Protein AF-A0A4Y2IN36-F1 (afdb_monomer_lite)

Secondary structure (DSSP, 8-state):
----PPP--------------TT-TTTTS-HHHHHHHHHH-GGGTTHHHHHH-TT--HHHHHHHHHHHHHHHHH--------GGGG--

Structure (mmCIF, N/CA/C/O backbone):
data_AF-A0A4Y2IN36-F1
#
_entry.id   AF-A0A4Y2IN36-F1
#
loop_
_atom_site.group_PDB
_atom_site.id
_atom_site.type_symbol
_atom_site.label_atom_id
_atom_site.label_alt_id
_atom_site.label_comp_id
_atom_site.label_asym_id
_atom_site.label_entity_id
_atom_site.label_seq_id
_atom_site.pdbx_PDB_ins_code
_atom_site.Cartn_x
_atom_site.Cartn_y
_atom_site.Cartn_z
_atom_site.occupancy
_atom_site.B_iso_or_equiv
_atom_site.auth_seq_id
_atom_site.auth_comp_id
_atom_site.auth_asym_id
_atom_site.auth_atom_id
_atom_site.pdbx_PDB_model_num
ATOM 1 N N . MET A 1 1 ? -4.329 71.414 22.509 1.00 47.84 1 MET A N 1
ATOM 2 C CA . MET A 1 1 ? -4.604 70.692 21.250 1.00 47.84 1 MET A CA 1
ATOM 3 C C . MET A 1 1 ? -3.800 69.405 21.243 1.00 47.84 1 MET A C 1
ATOM 5 O O . MET A 1 1 ? -2.609 69.490 21.025 1.00 47.84 1 MET A O 1
ATOM 9 N N . HIS A 1 2 ? -4.408 68.249 21.510 1.00 43.28 2 HIS A N 1
ATOM 10 C CA . HIS A 1 2 ? -3.845 66.946 21.137 1.00 43.28 2 HIS A CA 1
ATOM 11 C C . HIS A 1 2 ? -5.022 66.031 20.787 1.00 43.28 2 HIS A C 1
ATOM 13 O O . HIS A 1 2 ? -5.756 65.568 21.656 1.00 43.28 2 HIS A O 1
ATOM 19 N N . SER A 1 3 ? -5.255 65.874 19.488 1.00 39.56 3 SER A N 1
ATOM 20 C CA . SER A 1 3 ? -6.313 65.052 18.910 1.00 39.56 3 SER A CA 1
ATOM 21 C C . SER A 1 3 ? -5.896 63.584 18.990 1.00 39.56 3 SER A C 1
ATOM 23 O O . SER A 1 3 ? -4.951 63.176 18.315 1.00 39.56 3 SER A O 1
ATOM 25 N N . VAL A 1 4 ? -6.578 62.781 19.808 1.00 49.12 4 VAL A N 1
ATOM 26 C CA . VAL A 1 4 ? -6.398 61.322 19.817 1.00 49.12 4 VAL A CA 1
ATOM 27 C C . VAL A 1 4 ? -7.237 60.744 18.679 1.00 49.12 4 VAL A C 1
ATOM 29 O O . VAL A 1 4 ? -8.451 60.600 18.795 1.00 49.12 4 VAL A O 1
ATOM 32 N N . TRP A 1 5 ? -6.594 60.453 17.550 1.00 40.66 5 TRP A N 1
ATOM 33 C CA . TRP A 1 5 ? -7.208 59.676 16.475 1.00 40.66 5 TRP A CA 1
ATOM 34 C C . TRP A 1 5 ? -7.336 58.205 16.909 1.00 40.66 5 TRP A C 1
ATOM 36 O O . TRP A 1 5 ? -6.371 57.652 17.441 1.00 40.66 5 TRP A O 1
ATOM 46 N N . PRO A 1 6 ? -8.478 57.529 16.686 1.00 55.41 6 PRO A N 1
ATOM 47 C CA . PRO A 1 6 ? -8.576 56.096 16.936 1.00 55.41 6 PRO A CA 1
ATOM 48 C C . PRO A 1 6 ? -7.755 55.310 15.896 1.00 55.41 6 PRO A C 1
ATOM 50 O O . PRO A 1 6 ? -7.648 55.739 14.743 1.00 55.41 6 PRO A O 1
ATOM 53 N N . PRO A 1 7 ? -7.194 54.139 16.252 1.00 50.31 7 PRO A N 1
ATOM 54 C CA . PRO A 1 7 ? -6.455 53.321 15.304 1.00 50.31 7 PRO A CA 1
ATOM 55 C C . PRO A 1 7 ? -7.387 52.810 14.200 1.00 50.31 7 PRO A C 1
ATOM 57 O O . PRO A 1 7 ? -8.412 52.168 14.437 1.00 50.31 7 PRO A O 1
ATOM 60 N N . ASN A 1 8 ? -6.984 53.128 12.976 1.00 46.03 8 ASN A N 1
ATOM 61 C CA . ASN A 1 8 ? -7.614 52.808 11.708 1.00 46.03 8 ASN A CA 1
ATOM 62 C C . ASN A 1 8 ? -7.874 51.288 11.561 1.00 46.03 8 ASN A C 1
ATOM 64 O O . ASN A 1 8 ? -6.955 50.517 11.289 1.00 46.03 8 ASN A O 1
ATOM 68 N N . ARG A 1 9 ? -9.126 50.832 11.727 1.00 54.09 9 ARG A N 1
ATOM 69 C CA . ARG A 1 9 ? -9.540 49.423 11.537 1.00 54.09 9 ARG A CA 1
ATOM 70 C C . ARG A 1 9 ? -9.816 49.076 10.068 1.00 54.09 9 ARG A C 1
ATOM 72 O O . ARG A 1 9 ? -10.831 48.463 9.755 1.00 54.09 9 ARG A O 1
ATOM 79 N N . TYR A 1 10 ? -8.892 49.389 9.167 1.00 47.12 10 TYR A N 1
ATOM 80 C CA . TYR A 1 10 ? -8.902 48.826 7.813 1.00 47.12 10 TYR A CA 1
ATOM 81 C C . TYR A 1 10 ? -7.874 47.698 7.697 1.00 47.12 10 TYR A C 1
ATOM 83 O O . TYR A 1 10 ? -6.922 47.757 6.925 1.00 47.12 10 TYR A O 1
ATOM 91 N N . ASN A 1 11 ? -8.106 46.615 8.446 1.00 45.84 11 ASN A N 1
ATOM 92 C CA . ASN A 1 11 ? -7.543 45.314 8.095 1.00 45.84 11 ASN A CA 1
ATOM 93 C C . ASN A 1 11 ? -8.307 44.804 6.870 1.00 45.84 11 ASN A C 1
ATOM 95 O O . ASN A 1 11 ? -9.287 44.066 6.991 1.00 45.84 11 ASN A O 1
ATOM 99 N N . LYS A 1 12 ? -7.862 45.214 5.677 1.00 48.88 12 LYS A N 1
ATOM 100 C CA . LYS A 1 12 ? -8.185 44.502 4.442 1.00 48.88 12 LYS A CA 1
ATOM 101 C C . LYS A 1 12 ? -7.629 43.093 4.622 1.00 48.88 12 LYS A C 1
ATOM 103 O O . LYS A 1 12 ? -6.437 42.863 4.433 1.00 48.88 12 LYS A O 1
ATOM 108 N N . ARG A 1 13 ? -8.480 42.163 5.061 1.00 54.91 13 ARG A N 1
ATOM 109 C CA . ARG A 1 13 ? -8.211 40.731 4.960 1.00 54.91 13 ARG A CA 1
ATOM 110 C C . ARG A 1 13 ? -8.043 40.474 3.473 1.00 54.91 13 ARG A C 1
ATOM 112 O O . ARG A 1 13 ? -9.028 40.351 2.753 1.00 54.91 13 ARG A O 1
ATOM 119 N N . GLN A 1 14 ? -6.797 40.487 3.011 1.00 52.22 14 GLN A N 1
ATOM 120 C CA . GLN A 1 14 ? -6.482 39.934 1.710 1.00 52.22 14 GLN A CA 1
ATOM 121 C C . GLN A 1 14 ? -7.043 38.511 1.734 1.00 52.22 14 GLN A C 1
ATOM 123 O O . GLN A 1 14 ? -6.800 37.803 2.724 1.00 52.22 14 GLN A O 1
ATOM 128 N N . PRO A 1 15 ? -7.856 38.100 0.747 1.00 48.78 15 PRO A N 1
ATOM 129 C CA . PRO A 1 15 ? -8.240 36.709 0.661 1.00 48.78 15 PRO A CA 1
ATOM 130 C C . PRO A 1 15 ? -6.930 35.931 0.624 1.00 48.78 15 PRO A C 1
ATOM 132 O O . PRO A 1 15 ? -6.113 36.113 -0.278 1.00 48.78 15 PRO A O 1
ATOM 135 N N . ARG A 1 16 ? -6.693 35.116 1.657 1.00 51.97 16 ARG A N 1
ATOM 136 C CA . ARG A 1 16 ? -5.723 34.037 1.555 1.00 51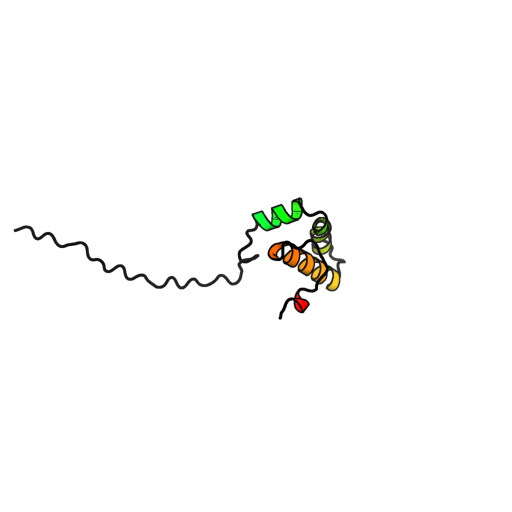.97 16 ARG A CA 1
ATOM 137 C C . ARG A 1 16 ? -6.278 33.159 0.451 1.00 51.97 16 ARG A C 1
ATOM 139 O O . ARG A 1 16 ? -7.126 32.311 0.705 1.00 51.97 16 ARG A O 1
ATOM 146 N N . VAL A 1 17 ? -5.855 33.431 -0.778 1.00 53.19 17 VAL A N 1
ATOM 147 C CA . VAL A 1 17 ? -5.886 32.451 -1.846 1.00 53.19 17 VAL A CA 1
ATOM 148 C C . VAL A 1 17 ? -4.967 31.361 -1.327 1.00 53.19 17 VAL A C 1
ATOM 150 O O . VAL A 1 17 ? -3.747 31.433 -1.447 1.00 53.19 17 VAL A O 1
ATOM 153 N N . MET A 1 18 ? -5.558 30.421 -0.596 1.00 49.78 18 MET A N 1
ATOM 154 C CA . MET A 1 18 ? -4.927 29.158 -0.294 1.00 49.78 18 MET A CA 1
ATOM 155 C C . MET A 1 18 ? -4.851 28.482 -1.652 1.00 49.78 18 MET A C 1
ATOM 157 O O . MET A 1 18 ? -5.801 27.837 -2.089 1.00 49.78 18 MET A O 1
ATOM 161 N N . TYR A 1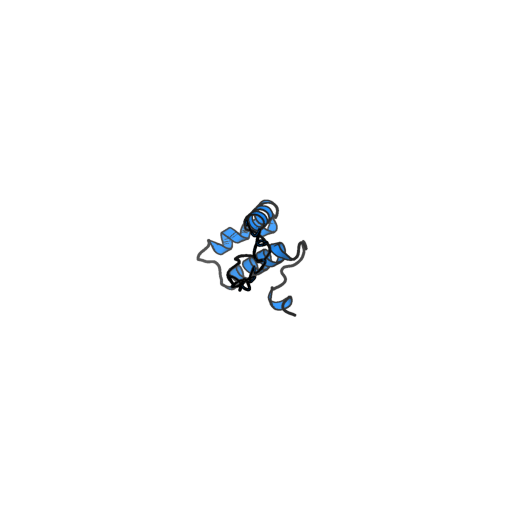 19 ? -3.753 28.740 -2.362 1.00 42.69 19 TYR A N 1
ATOM 162 C CA . TYR A 1 19 ? -3.289 27.840 -3.395 1.00 42.69 19 TYR A CA 1
ATOM 163 C C . TYR A 1 19 ? -3.217 26.492 -2.699 1.00 42.69 19 TYR A C 1
ATOM 165 O O . TYR A 1 19 ? -2.390 26.266 -1.819 1.00 42.69 19 TYR A O 1
ATOM 173 N N . HIS A 1 20 ? -4.225 25.671 -2.962 1.00 58.19 20 HIS A N 1
ATOM 174 C CA . HIS A 1 20 ? -4.266 24.319 -2.471 1.00 58.19 20 HIS A CA 1
ATOM 175 C C . HIS A 1 20 ? -3.068 23.659 -3.139 1.00 58.19 20 HIS A C 1
ATOM 177 O O . HIS A 1 20 ? -3.103 23.410 -4.346 1.00 58.19 20 HIS A O 1
ATOM 183 N N . ASP A 1 21 ? -1.991 23.442 -2.382 1.00 41.84 21 ASP A N 1
ATOM 184 C CA . ASP A 1 21 ? -0.955 22.501 -2.774 1.00 41.84 21 ASP A CA 1
ATOM 185 C C . ASP A 1 21 ? -1.698 21.212 -3.111 1.00 41.84 21 ASP A C 1
ATOM 187 O O . ASP A 1 21 ? -2.162 20.477 -2.234 1.00 41.84 21 ASP A O 1
ATOM 191 N N . THR A 1 22 ? -1.880 20.951 -4.403 1.00 48.47 22 THR A N 1
ATOM 192 C CA . THR A 1 22 ? -2.552 19.743 -4.900 1.00 48.47 22 THR A CA 1
ATOM 193 C C . THR A 1 22 ? -1.560 18.570 -4.881 1.00 48.47 22 THR A C 1
ATOM 195 O O . THR A 1 22 ? -1.614 17.649 -5.682 1.00 48.47 22 THR A O 1
ATOM 198 N N . THR A 1 23 ? -0.636 18.629 -3.923 1.00 48.88 23 THR A N 1
ATOM 199 C CA . THR A 1 23 ? 0.380 17.651 -3.553 1.00 48.88 23 THR A CA 1
ATOM 200 C C . THR A 1 23 ? 0.464 17.593 -2.026 1.00 48.88 23 THR A C 1
ATOM 202 O O . THR A 1 23 ? 1.541 17.546 -1.437 1.00 48.88 23 THR A O 1
ATOM 205 N N . SER A 1 24 ? -0.682 17.608 -1.339 1.00 59.50 24 SER A N 1
ATOM 206 C CA . SER A 1 24 ? -0.735 17.004 -0.011 1.00 59.50 24 SER A CA 1
ATOM 207 C C . SER A 1 24 ? -0.643 15.496 -0.225 1.00 59.50 24 SER A C 1
ATOM 209 O O . SER A 1 24 ? -1.631 14.862 -0.582 1.00 59.50 24 SER A O 1
ATOM 211 N N . GLU A 1 25 ? 0.568 14.959 -0.073 1.00 68.81 25 GLU A N 1
ATOM 212 C CA . GLU A 1 25 ? 0.938 13.559 -0.347 1.00 68.81 25 GLU A CA 1
ATOM 213 C C . GLU A 1 25 ? -0.071 12.552 0.245 1.00 68.81 25 GLU A C 1
ATOM 215 O O . GLU A 1 25 ? -0.352 11.536 -0.377 1.00 68.81 25 GLU A O 1
ATOM 220 N N . PHE A 1 26 ? -0.711 12.897 1.373 1.00 74.88 26 PHE A N 1
ATOM 221 C CA . PHE A 1 26 ? -1.906 12.237 1.904 1.00 74.88 26 PHE A CA 1
ATOM 222 C C . PHE A 1 26 ? -2.844 13.273 2.557 1.00 74.88 26 PHE A C 1
ATOM 224 O O . PHE A 1 26 ? -2.696 13.629 3.729 1.00 74.88 26 PHE A O 1
ATOM 231 N N . TYR A 1 27 ? -3.818 13.796 1.803 1.00 77.69 27 TYR A N 1
ATOM 232 C CA . TYR A 1 27 ? -4.748 14.827 2.290 1.00 77.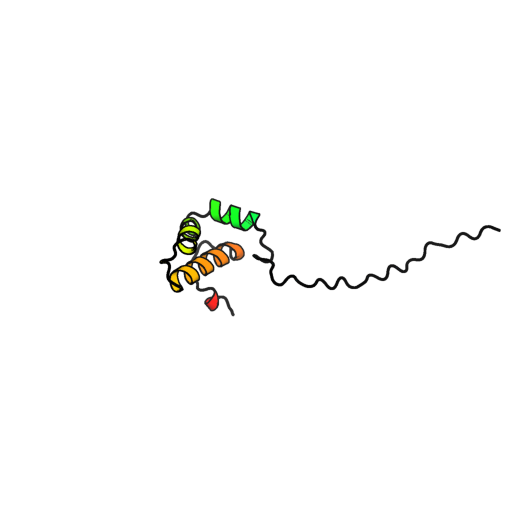69 27 TYR A CA 1
ATOM 233 C C . TYR A 1 27 ? -5.409 14.439 3.619 1.00 77.69 27 TYR A C 1
ATOM 235 O O . TYR A 1 27 ? -5.961 13.347 3.753 1.00 77.69 27 TYR A O 1
ATOM 243 N N . GLY A 1 28 ? -5.329 15.323 4.619 1.00 79.06 28 GLY A N 1
ATOM 244 C CA . GLY A 1 28 ? -5.909 15.111 5.952 1.00 79.06 28 GLY A CA 1
ATOM 245 C C . GLY A 1 28 ? -5.261 13.991 6.782 1.00 79.06 28 GLY A C 1
ATOM 246 O O . GLY A 1 28 ? -5.659 13.778 7.927 1.00 79.06 28 GLY A O 1
ATOM 247 N N . LYS A 1 29 ? -4.257 13.291 6.242 1.00 77.94 29 LYS A N 1
ATOM 248 C CA . LYS A 1 29 ? -3.566 12.164 6.873 1.00 77.94 29 LYS A CA 1
ATOM 249 C C . LYS A 1 29 ? -2.071 12.457 6.879 1.00 77.94 29 LYS A C 1
ATOM 251 O O . LYS A 1 29 ? -1.368 12.267 5.902 1.00 77.94 29 LYS A O 1
ATOM 256 N N . GLY A 1 30 ? -1.558 12.984 7.986 1.00 84.00 30 GLY A N 1
ATOM 257 C CA . GLY A 1 30 ? -0.137 13.336 8.071 1.00 84.00 30 GLY A CA 1
ATOM 258 C C . GLY A 1 30 ? 0.791 12.122 7.905 1.00 84.00 30 GLY A C 1
ATOM 259 O O . GLY A 1 30 ? 0.412 10.989 8.206 1.00 84.00 30 GLY A O 1
ATOM 260 N N . LYS A 1 31 ? 2.055 12.366 7.529 1.00 84.44 31 LYS A N 1
ATOM 261 C CA . LYS A 1 31 ? 3.104 11.329 7.395 1.00 84.44 31 LYS A CA 1
ATOM 262 C C . LYS A 1 31 ? 3.228 10.438 8.635 1.00 84.44 31 LYS A C 1
ATOM 264 O O . LYS A 1 31 ? 3.368 9.225 8.521 1.00 84.44 31 LYS A O 1
ATOM 269 N N . LEU A 1 32 ? 3.114 11.028 9.827 1.00 85.81 32 LEU A N 1
ATOM 270 C CA . LEU A 1 32 ? 3.160 10.289 11.090 1.00 85.81 32 LEU A CA 1
ATOM 271 C C . LEU A 1 32 ? 2.023 9.263 11.207 1.00 85.81 32 LEU A C 1
ATOM 273 O O . LEU A 1 32 ? 2.254 8.157 11.684 1.00 85.81 32 LEU A O 1
ATOM 277 N N . GLN A 1 33 ? 0.812 9.604 10.758 1.00 85.81 33 GLN A N 1
ATOM 278 C CA . GLN A 1 33 ? -0.329 8.686 10.801 1.00 85.81 33 GLN A CA 1
ATOM 279 C C . GLN A 1 33 ? -0.135 7.521 9.826 1.00 85.81 33 GLN A C 1
ATOM 281 O O . GLN A 1 33 ? -0.380 6.377 10.201 1.00 85.81 33 GLN A O 1
ATOM 286 N N . ALA A 1 34 ? 0.378 7.793 8.622 1.00 84.62 34 ALA A N 1
ATOM 287 C CA . ALA A 1 34 ? 0.752 6.759 7.658 1.00 84.62 34 ALA A CA 1
ATOM 288 C C . ALA A 1 34 ? 1.815 5.798 8.227 1.00 84.62 34 ALA A C 1
ATOM 290 O O . ALA A 1 34 ? 1.648 4.582 8.164 1.00 84.62 34 ALA A O 1
ATOM 291 N N . MET A 1 35 ? 2.864 6.323 8.869 1.00 87.12 35 MET A N 1
ATOM 292 C CA . MET A 1 35 ? 3.915 5.499 9.486 1.00 87.12 35 MET A CA 1
ATOM 293 C C . MET A 1 35 ? 3.404 4.686 10.682 1.00 87.12 35 MET A C 1
ATOM 295 O O . MET A 1 35 ? 3.737 3.511 10.837 1.00 87.12 35 MET A O 1
ATOM 299 N N . GLN A 1 36 ? 2.552 5.276 11.524 1.00 89.00 36 GLN A N 1
ATOM 300 C CA . GLN A 1 36 ? 1.917 4.554 12.630 1.00 89.00 36 GLN A CA 1
ATOM 301 C C . GLN A 1 36 ? 1.008 3.428 12.130 1.00 89.00 36 GLN A C 1
ATOM 303 O O . GLN A 1 36 ? 0.973 2.358 12.740 1.00 89.00 36 GLN A O 1
ATOM 308 N N . LEU A 1 37 ? 0.287 3.655 11.030 1.00 87.94 37 LEU A N 1
ATOM 309 C CA . LEU A 1 37 ? -0.551 2.649 10.391 1.00 87.94 37 LEU A CA 1
ATOM 310 C C . LEU A 1 37 ? 0.289 1.479 9.865 1.00 87.94 37 LEU A C 1
ATOM 312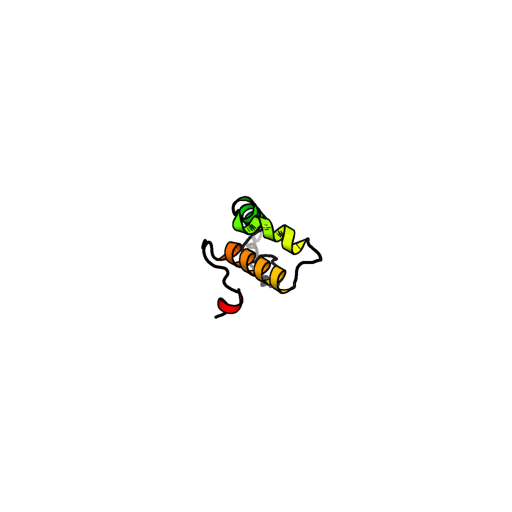 O O . LEU A 1 37 ? -0.047 0.331 10.155 1.00 87.94 37 LEU A O 1
ATOM 316 N N . PHE A 1 38 ? 1.397 1.763 9.174 1.00 86.38 38 PHE A N 1
ATOM 317 C CA . PHE A 1 38 ? 2.345 0.745 8.709 1.00 86.38 38 PHE A CA 1
ATOM 318 C C . PHE A 1 38 ? 2.846 -0.129 9.859 1.00 86.38 38 PHE A C 1
ATOM 320 O O . PHE A 1 38 ? 2.706 -1.349 9.822 1.00 86.38 38 PHE A O 1
ATOM 327 N N . ASN A 1 39 ? 3.353 0.494 10.924 1.00 87.75 39 ASN A N 1
ATOM 328 C CA . ASN A 1 39 ? 3.944 -0.226 12.055 1.00 87.75 39 ASN A CA 1
ATOM 329 C C . ASN A 1 39 ? 2.938 -1.105 12.813 1.00 87.75 39 ASN A C 1
ATOM 331 O O . ASN A 1 39 ? 3.314 -2.118 13.397 1.00 87.75 39 ASN A O 1
ATOM 335 N N . ARG A 1 40 ? 1.658 -0.721 12.835 1.00 88.12 40 ARG A N 1
ATOM 336 C CA . ARG A 1 40 ? 0.612 -1.449 13.571 1.00 88.12 40 ARG A CA 1
ATOM 337 C C . ARG A 1 40 ? -0.080 -2.518 12.734 1.00 88.12 40 ARG A C 1
ATOM 339 O O . ARG A 1 40 ? -0.621 -3.467 13.301 1.00 88.12 40 ARG A O 1
ATOM 346 N N . ASN A 1 41 ? -0.105 -2.367 11.412 1.00 86.19 41 ASN A N 1
ATOM 347 C CA . ASN A 1 41 ? -0.866 -3.246 10.539 1.00 86.19 41 ASN A CA 1
ATOM 348 C C . ASN A 1 41 ? 0.039 -4.270 9.845 1.00 86.19 41 ASN A C 1
ATOM 350 O O . ASN A 1 41 ? 0.691 -3.964 8.849 1.00 86.19 41 ASN A O 1
ATOM 354 N N . LYS A 1 42 ? 0.017 -5.518 10.333 1.00 86.62 42 LYS A N 1
ATOM 355 C CA . LYS A 1 42 ? 0.739 -6.644 9.710 1.00 86.62 42 LYS A CA 1
ATOM 356 C C . LYS A 1 42 ? 0.361 -6.855 8.239 1.00 86.62 42 LYS A C 1
ATOM 358 O O . LYS A 1 42 ? 1.184 -7.335 7.477 1.00 86.62 42 LYS A O 1
ATOM 363 N N . TYR A 1 43 ? -0.849 -6.456 7.841 1.00 84.06 43 TYR A N 1
ATOM 364 C CA . TYR A 1 43 ? -1.327 -6.532 6.460 1.00 84.06 43 TYR A CA 1
ATOM 365 C C . TYR A 1 43 ? -0.702 -5.484 5.526 1.00 84.06 43 TYR A C 1
ATOM 367 O O . TYR A 1 43 ? -0.976 -5.513 4.339 1.00 84.06 43 TYR A O 1
ATOM 375 N N . LEU A 1 44 ? 0.076 -4.522 6.021 1.00 88.81 44 LEU A N 1
ATOM 376 C CA . LEU A 1 44 ? 0.737 -3.521 5.171 1.00 88.81 44 LEU A CA 1
ATOM 377 C C . LEU A 1 44 ? 2.258 -3.712 5.124 1.00 88.81 44 LEU A C 1
ATOM 379 O O . LEU A 1 44 ? 2.951 -2.916 4.504 1.00 88.81 44 LEU A O 1
ATOM 383 N N . GLN A 1 45 ? 2.795 -4.729 5.800 1.00 90.25 45 GLN A N 1
ATOM 384 C CA . GLN A 1 45 ? 4.242 -4.916 5.956 1.00 90.25 45 GLN A CA 1
ATOM 385 C C . GLN A 1 45 ? 4.936 -5.376 4.666 1.00 90.25 45 GLN A C 1
ATOM 387 O O . GLN A 1 45 ? 6.117 -5.105 4.492 1.00 90.25 45 GLN A O 1
ATOM 392 N N . ASP A 1 46 ? 4.207 -6.022 3.755 1.00 91.50 46 ASP A N 1
ATOM 393 C CA . ASP A 1 46 ? 4.679 -6.475 2.439 1.00 91.50 46 ASP A CA 1
ATOM 394 C C . ASP A 1 46 ? 4.719 -5.350 1.391 1.00 91.50 46 ASP A C 1
ATOM 396 O O . ASP A 1 46 ? 5.413 -5.440 0.383 1.00 91.50 46 ASP A O 1
ATOM 400 N N . ILE A 1 47 ? 4.005 -4.250 1.629 1.00 92.25 47 ILE A N 1
ATOM 401 C CA . ILE A 1 47 ? 3.872 -3.150 0.668 1.00 92.25 47 ILE A CA 1
ATOM 402 C C . ILE A 1 47 ? 5.219 -2.482 0.331 1.00 92.25 47 ILE A C 1
ATOM 404 O O . ILE A 1 47 ? 5.488 -2.287 -0.856 1.00 92.25 47 ILE A O 1
ATOM 408 N N . PRO A 1 48 ? 6.103 -2.151 1.298 1.00 92.12 48 PRO A N 1
ATOM 409 C CA . PRO A 1 48 ? 7.415 -1.594 0.980 1.00 92.12 48 PRO A CA 1
ATOM 410 C C . PRO A 1 48 ? 8.270 -2.550 0.147 1.00 92.12 48 PRO A C 1
ATOM 412 O O . PRO A 1 48 ? 9.034 -2.100 -0.699 1.00 92.12 48 PRO A O 1
ATOM 415 N N . GLU A 1 49 ? 8.148 -3.861 0.362 1.00 93.69 49 GLU A N 1
ATOM 416 C CA . GLU A 1 49 ? 8.873 -4.862 -0.423 1.00 93.69 49 GLU A CA 1
ATOM 417 C C . GLU A 1 49 ? 8.390 -4.872 -1.878 1.00 93.69 49 GLU A C 1
ATOM 419 O O . GLU A 1 49 ? 9.211 -4.848 -2.792 1.00 93.69 49 GLU A O 1
ATOM 424 N N . ILE A 1 50 ? 7.074 -4.791 -2.098 1.00 94.88 50 ILE A N 1
ATOM 425 C CA . ILE A 1 50 ? 6.481 -4.686 -3.438 1.00 94.88 50 ILE A CA 1
ATOM 426 C C . ILE A 1 50 ? 6.966 -3.417 -4.152 1.00 94.88 50 ILE A C 1
ATOM 428 O O . ILE A 1 50 ? 7.394 -3.496 -5.301 1.00 94.88 50 ILE A O 1
ATOM 432 N N . PHE A 1 51 ? 6.962 -2.259 -3.485 1.00 92.62 51 PHE A N 1
ATOM 433 C CA . PHE A 1 51 ? 7.419 -1.004 -4.098 1.00 92.62 51 PHE A CA 1
ATOM 434 C C . PHE A 1 51 ? 8.929 -0.964 -4.373 1.00 92.62 51 PHE A C 1
ATOM 436 O O . PHE A 1 51 ? 9.353 -0.333 -5.339 1.00 92.62 51 PHE A O 1
ATOM 443 N N . ASN A 1 52 ? 9.740 -1.622 -3.542 1.00 94.81 52 ASN A N 1
ATOM 444 C CA . ASN A 1 52 ? 11.197 -1.639 -3.694 1.00 94.81 52 ASN A CA 1
ATOM 445 C C . ASN A 1 52 ? 11.701 -2.746 -4.629 1.00 94.81 52 ASN A C 1
ATOM 447 O O . ASN A 1 52 ? 12.869 -2.733 -5.020 1.00 94.81 52 ASN A O 1
ATOM 451 N N . ASN A 1 53 ? 10.857 -3.714 -4.981 1.00 96.44 53 ASN A N 1
ATOM 452 C CA . ASN A 1 53 ? 11.235 -4.804 -5.865 1.00 96.44 53 ASN A CA 1
ATOM 453 C C . ASN A 1 53 ? 11.077 -4.385 -7.342 1.00 96.44 53 ASN A C 1
ATOM 455 O O . ASN A 1 53 ? 9.953 -4.225 -7.816 1.00 96.44 53 ASN A O 1
ATOM 459 N N . PRO A 1 54 ? 12.171 -4.287 -8.125 1.00 95.31 54 PRO A N 1
ATOM 460 C CA . PRO A 1 54 ? 12.097 -3.909 -9.539 1.00 95.31 54 PRO A CA 1
ATOM 461 C C . PRO A 1 54 ? 11.414 -4.966 -10.422 1.00 95.31 54 PRO A C 1
ATOM 463 O O . PRO A 1 54 ? 11.125 -4.692 -11.583 1.00 95.31 54 PRO A O 1
ATOM 466 N N . LYS A 1 55 ? 11.181 -6.181 -9.904 1.00 97.12 55 LYS A N 1
ATOM 467 C CA . LYS A 1 55 ? 10.431 -7.242 -10.594 1.00 97.12 55 LYS A CA 1
ATOM 468 C C . LYS A 1 55 ? 8.926 -7.175 -10.339 1.00 97.12 55 LYS A C 1
ATOM 470 O O . LYS A 1 55 ? 8.199 -7.956 -10.948 1.00 97.12 55 LYS A O 1
ATOM 475 N N . SER A 1 56 ? 8.468 -6.310 -9.434 1.00 96.88 56 SER A N 1
ATOM 476 C CA . SER A 1 56 ? 7.042 -6.144 -9.165 1.00 96.88 56 SER A CA 1
ATOM 477 C C . SER A 1 56 ? 6.320 -5.712 -10.428 1.00 96.88 56 SER A C 1
ATOM 479 O O . SER A 1 56 ? 6.763 -4.816 -11.149 1.00 96.88 56 SER A O 1
ATOM 481 N N . THR A 1 57 ? 5.195 -6.361 -10.702 1.00 97.19 57 THR A N 1
ATOM 482 C CA . THR A 1 57 ? 4.376 -6.002 -11.852 1.00 97.19 57 THR A CA 1
ATOM 483 C C . THR A 1 57 ? 3.576 -4.736 -11.557 1.00 97.19 57 THR A C 1
ATOM 485 O O . THR A 1 57 ? 3.389 -4.339 -10.404 1.00 97.19 57 THR A O 1
ATOM 488 N N . TYR A 1 58 ? 3.049 -4.113 -12.611 1.00 94.75 58 TYR A N 1
ATOM 489 C CA . TYR A 1 58 ? 2.110 -3.000 -12.469 1.00 94.75 58 TYR A CA 1
ATOM 490 C C . TYR A 1 58 ? 0.928 -3.362 -11.555 1.00 94.75 58 TYR A C 1
ATOM 492 O O . TYR A 1 58 ? 0.556 -2.579 -10.687 1.00 94.75 58 TYR A O 1
ATOM 500 N N . THR A 1 59 ? 0.384 -4.571 -11.706 1.00 94.00 59 THR A N 1
ATOM 501 C CA . THR A 1 59 ? -0.756 -5.052 -10.919 1.00 94.00 59 THR A CA 1
ATOM 502 C C . THR A 1 59 ? -0.405 -5.241 -9.443 1.00 94.00 59 THR A C 1
ATOM 504 O O . THR A 1 59 ? -1.232 -4.949 -8.579 1.00 94.00 59 THR A O 1
ATOM 507 N N . ASP A 1 60 ? 0.818 -5.680 -9.130 1.00 93.75 60 ASP A N 1
ATOM 508 C CA . ASP A 1 60 ? 1.279 -5.794 -7.741 1.00 93.75 60 ASP A CA 1
ATOM 509 C C . ASP A 1 60 ? 1.353 -4.415 -7.077 1.00 93.75 60 ASP A C 1
ATOM 511 O O . ASP A 1 60 ? 0.872 -4.231 -5.957 1.00 93.75 60 ASP A O 1
ATOM 515 N N . ILE A 1 61 ? 1.903 -3.432 -7.798 1.00 94.31 61 ILE A N 1
ATOM 516 C CA . ILE A 1 61 ? 2.022 -2.042 -7.345 1.00 94.31 61 ILE A CA 1
ATOM 517 C C . ILE A 1 61 ? 0.637 -1.407 -7.164 1.00 94.31 61 ILE A C 1
ATOM 519 O O . ILE A 1 61 ? 0.387 -0.780 -6.134 1.00 94.31 61 ILE A O 1
ATOM 523 N N . GLU A 1 62 ? -0.272 -1.592 -8.124 1.00 92.88 62 GLU A N 1
ATOM 524 C CA . GLU A 1 62 ? -1.652 -1.094 -8.057 1.00 92.88 62 GLU A CA 1
ATOM 525 C C . GLU A 1 62 ? -2.378 -1.664 -6.831 1.00 92.88 62 GLU A C 1
ATOM 527 O O . GLU A 1 62 ? -2.885 -0.914 -5.997 1.00 92.88 62 GLU A O 1
ATOM 532 N N . ARG A 1 63 ? -2.345 -2.990 -6.644 1.00 91.25 63 ARG A N 1
ATOM 533 C CA . ARG A 1 63 ? -3.000 -3.658 -5.509 1.00 91.25 63 ARG A CA 1
ATOM 534 C C . ARG A 1 63 ? -2.391 -3.249 -4.168 1.00 91.25 63 ARG A C 1
ATOM 536 O O . ARG A 1 63 ? -3.123 -3.087 -3.190 1.00 91.25 63 ARG A O 1
ATOM 543 N N . ALA A 1 64 ? -1.071 -3.081 -4.097 1.00 91.56 64 ALA A N 1
ATOM 544 C CA . ALA A 1 64 ? -0.389 -2.605 -2.895 1.00 91.56 64 ALA A CA 1
ATOM 545 C C . ALA A 1 64 ? -0.761 -1.148 -2.568 1.00 91.56 64 ALA A C 1
ATOM 547 O O . ALA A 1 64 ? -1.055 -0.832 -1.411 1.00 91.56 64 ALA A O 1
ATOM 548 N N . GLY A 1 65 ? -0.819 -0.278 -3.581 1.00 90.75 65 GLY A N 1
ATOM 549 C CA . GLY A 1 65 ? -1.279 1.104 -3.452 1.00 90.75 65 GLY A CA 1
ATOM 550 C C . GLY A 1 65 ? -2.722 1.189 -2.955 1.00 90.75 65 GLY A C 1
ATOM 551 O O . GLY A 1 65 ? -2.991 1.877 -1.969 1.00 90.75 65 GLY A O 1
ATOM 552 N N . ASP A 1 66 ? -3.628 0.420 -3.558 1.00 90.31 66 ASP A N 1
ATOM 553 C CA . ASP A 1 66 ? -5.036 0.364 -3.165 1.00 90.31 66 ASP A CA 1
ATOM 554 C C . ASP A 1 66 ? -5.192 -0.066 -1.703 1.00 90.31 66 ASP A C 1
ATOM 556 O O . ASP A 1 66 ? -5.836 0.624 -0.905 1.00 90.31 66 ASP A O 1
ATOM 560 N N . ARG A 1 67 ? -4.522 -1.159 -1.311 1.00 89.56 67 ARG A N 1
ATOM 561 C CA . ARG A 1 67 ? -4.502 -1.646 0.079 1.00 89.56 67 ARG A CA 1
ATOM 562 C C . ARG A 1 67 ? -4.026 -0.569 1.050 1.00 89.56 67 ARG A C 1
ATOM 564 O O . ARG A 1 67 ? -4.617 -0.409 2.121 1.00 89.56 67 ARG A O 1
ATOM 571 N N . PHE A 1 68 ? -2.976 0.166 0.689 1.00 88.56 68 PHE A N 1
ATOM 572 C CA . PHE A 1 68 ? -2.421 1.217 1.532 1.00 88.56 68 PHE A CA 1
ATOM 573 C C . PHE A 1 68 ? -3.388 2.395 1.712 1.00 88.56 68 PHE A C 1
ATOM 575 O O . PHE A 1 68 ? -3.663 2.797 2.845 1.00 88.56 68 PHE A O 1
ATOM 582 N N . ILE A 1 69 ? -3.953 2.918 0.621 1.00 88.69 69 ILE A N 1
ATOM 583 C CA . ILE A 1 69 ? -4.882 4.055 0.662 1.00 88.69 69 ILE A CA 1
ATOM 584 C C . ILE A 1 69 ? -6.168 3.686 1.411 1.00 88.69 69 ILE A C 1
ATOM 586 O O . ILE A 1 69 ? -6.623 4.445 2.268 1.00 88.69 69 ILE A O 1
ATOM 590 N N . ILE A 1 70 ? -6.724 2.496 1.178 1.00 87.31 70 ILE A N 1
ATOM 591 C CA . ILE A 1 70 ? -7.925 2.028 1.886 1.00 87.31 70 ILE A CA 1
ATOM 592 C C . ILE A 1 70 ? -7.660 1.919 3.385 1.00 87.31 70 ILE A C 1
ATOM 594 O O . ILE A 1 70 ? -8.459 2.395 4.193 1.00 87.31 70 ILE A O 1
ATOM 598 N N . ALA A 1 71 ? -6.522 1.350 3.784 1.00 87.00 71 ALA A N 1
ATOM 599 C CA . ALA A 1 71 ? -6.168 1.275 5.195 1.00 87.00 71 ALA A CA 1
ATOM 600 C C . ALA A 1 71 ? -5.979 2.670 5.820 1.00 87.00 71 ALA A C 1
ATOM 602 O O . ALA A 1 71 ? -6.334 2.876 6.984 1.00 87.00 71 ALA A O 1
ATOM 603 N N . LEU A 1 72 ? -5.452 3.632 5.056 1.00 86.81 72 LEU A N 1
ATOM 604 C CA . LEU A 1 72 ? -5.192 4.994 5.521 1.00 86.81 72 LEU A CA 1
ATOM 605 C C . LEU A 1 72 ? -6.471 5.804 5.771 1.00 86.81 72 LEU A C 1
ATOM 607 O O . LEU A 1 72 ? -6.542 6.577 6.739 1.00 86.81 72 LEU A O 1
ATOM 611 N N . TYR A 1 73 ? -7.490 5.610 4.935 1.00 85.31 73 TYR A N 1
ATOM 612 C CA . TYR A 1 73 ? -8.706 6.422 4.956 1.00 85.31 73 TYR A CA 1
ATOM 613 C C . TYR A 1 73 ? -9.931 5.712 5.530 1.00 85.31 73 TYR A C 1
ATOM 615 O O . TYR A 1 73 ? -10.702 6.355 6.242 1.00 85.31 73 TYR A O 1
ATOM 623 N N . SER A 1 74 ? -10.095 4.410 5.300 1.00 77.94 74 SER A N 1
ATOM 624 C CA . SER A 1 74 ? -11.363 3.722 5.566 1.00 77.94 74 SER A CA 1
ATOM 625 C C . SER A 1 74 ? -11.463 3.103 6.963 1.00 77.94 74 SER A C 1
ATOM 627 O O . SER A 1 74 ? -12.563 2.779 7.390 1.00 77.94 74 SER A O 1
ATOM 629 N N . ASN A 1 75 ? -10.360 2.939 7.712 1.00 64.31 75 ASN A N 1
ATOM 630 C CA . ASN A 1 75 ? -10.316 2.291 9.046 1.00 64.31 75 ASN A CA 1
ATOM 631 C C . ASN A 1 75 ? -11.010 0.902 9.121 1.00 64.31 75 ASN A C 1
ATOM 633 O O . ASN A 1 75 ? -11.218 0.348 10.202 1.00 64.31 75 ASN A O 1
ATOM 637 N N . THR A 1 76 ? -11.379 0.316 7.981 1.00 59.50 76 THR A N 1
ATOM 638 C CA . THR A 1 76 ? -12.061 -0.970 7.870 1.00 59.50 76 THR A CA 1
ATOM 639 C C . THR A 1 76 ? -11.037 -2.067 7.627 1.00 59.50 76 THR A C 1
ATOM 641 O O . THR A 1 76 ? -10.215 -1.994 6.719 1.00 59.50 76 THR A O 1
ATOM 644 N N . LYS A 1 77 ? -11.099 -3.130 8.435 1.00 55.47 77 LYS A N 1
ATOM 645 C CA . LYS A 1 77 ? -10.192 -4.290 8.360 1.00 55.47 77 LYS A CA 1
ATOM 646 C C . LYS A 1 77 ? -10.448 -5.220 7.167 1.00 55.47 77 LYS A C 1
ATOM 648 O O . LYS A 1 77 ? -9.953 -6.344 7.181 1.00 55.47 77 LYS A O 1
ATOM 653 N N . LYS A 1 78 ? -11.278 -4.838 6.198 1.00 53.50 78 LYS A N 1
ATOM 654 C CA . LYS A 1 78 ? -11.805 -5.801 5.236 1.00 53.50 78 LYS A CA 1
ATOM 655 C C . LYS A 1 78 ? -11.744 -5.308 3.801 1.00 53.50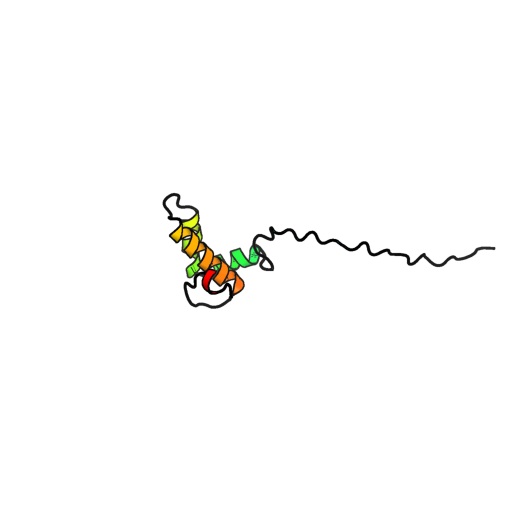 78 LYS A C 1
ATO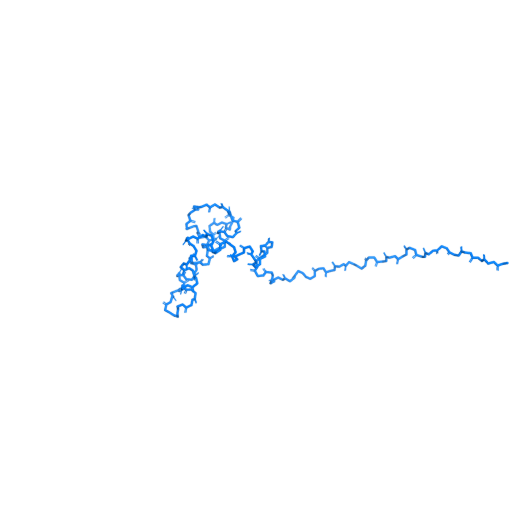M 657 O O . LYS A 1 78 ? -12.280 -4.256 3.474 1.00 53.50 78 LYS A O 1
ATOM 662 N N . GLU A 1 79 ? -11.129 -6.203 3.036 1.00 55.50 79 GLU A N 1
ATOM 663 C CA . GLU A 1 79 ? -11.202 -6.431 1.600 1.00 55.50 79 GLU A CA 1
ATOM 664 C C . GLU A 1 79 ? -10.226 -5.644 0.730 1.00 55.50 79 GLU A C 1
ATOM 666 O O . GLU A 1 79 ? -10.062 -4.430 0.824 1.00 55.50 79 GLU A O 1
ATOM 671 N N . GLU A 1 80 ? -9.567 -6.409 -0.142 1.00 58.72 80 GLU A N 1
ATOM 672 C CA . GLU A 1 80 ? -8.853 -5.962 -1.333 1.00 58.72 80 GLU A CA 1
ATOM 673 C C . GLU A 1 80 ? -9.859 -5.367 -2.320 1.00 58.72 80 GLU A C 1
ATOM 675 O O . GLU A 1 80 ? -10.151 -5.911 -3.384 1.00 58.72 80 GLU A O 1
ATOM 680 N N . CYS A 1 81 ? -10.470 -4.263 -1.926 1.00 63.81 81 CYS A N 1
ATOM 681 C CA . CYS A 1 81 ? -11.279 -3.480 -2.826 1.00 63.81 81 CYS A CA 1
ATOM 682 C C . CYS A 1 81 ? -10.334 -2.693 -3.727 1.00 63.81 81 CYS A C 1
ATOM 684 O O . CYS A 1 81 ? -9.355 -2.117 -3.266 1.00 63.81 81 CYS A O 1
ATOM 686 N N . CYS A 1 82 ? -10.625 -2.675 -5.022 1.00 73.44 82 CYS A N 1
ATOM 687 C CA . CYS A 1 82 ? -9.937 -1.766 -5.921 1.00 73.44 82 CYS A CA 1
ATOM 688 C C . CYS A 1 82 ? -10.411 -0.341 -5.614 1.00 73.44 82 CYS A C 1
ATOM 690 O O . CYS A 1 82 ? -11.623 -0.134 -5.479 1.00 73.44 82 CYS A O 1
ATOM 692 N N . LEU A 1 83 ? -9.505 0.638 -5.536 1.00 78.56 83 LEU A N 1
ATOM 693 C CA . LEU A 1 83 ? -9.878 2.045 -5.325 1.00 78.56 83 LEU A CA 1
ATOM 694 C C . LEU A 1 83 ? -10.890 2.516 -6.373 1.00 78.56 83 LEU A C 1
ATOM 696 O O . LEU A 1 83 ? -11.803 3.276 -6.055 1.00 78.56 83 LEU A O 1
ATOM 700 N N . ASN A 1 84 ? -10.793 1.996 -7.599 1.00 78.94 84 ASN A N 1
ATOM 701 C CA . ASN A 1 84 ? -11.736 2.298 -8.673 1.00 78.94 84 ASN A CA 1
ATOM 702 C C . ASN A 1 84 ? -13.180 1.900 -8.332 1.00 78.94 84 ASN A C 1
ATOM 704 O O . ASN A 1 84 ? -14.100 2.586 -8.757 1.00 78.94 84 ASN A O 1
ATOM 708 N N . LYS A 1 85 ? -13.402 0.852 -7.525 1.00 75.25 85 LYS A N 1
ATOM 709 C CA . LYS A 1 85 ? -14.749 0.449 -7.076 1.00 75.25 85 LYS A CA 1
ATOM 710 C C . LYS A 1 85 ? -15.319 1.355 -5.982 1.00 75.25 85 LYS A C 1
ATOM 712 O O . LYS A 1 85 ? -16.508 1.285 -5.705 1.00 75.25 85 LYS A O 1
ATOM 717 N N . MET A 1 86 ? -14.482 2.169 -5.338 1.00 74.56 86 MET A N 1
ATOM 718 C CA . MET A 1 86 ? -14.917 3.184 -4.369 1.00 74.56 86 MET A CA 1
ATOM 719 C C . MET A 1 86 ? -15.157 4.545 -5.030 1.00 74.56 86 MET A C 1
ATOM 721 O O . MET A 1 86 ? -15.602 5.487 -4.373 1.00 74.56 86 MET A O 1
ATOM 725 N N . ARG A 1 87 ? -14.833 4.670 -6.322 1.00 72.75 87 ARG A N 1
ATOM 726 C CA . ARG A 1 87 ? -14.974 5.898 -7.095 1.00 72.75 87 ARG A CA 1
ATOM 727 C C . ARG A 1 87 ? -16.390 5.978 -7.676 1.00 72.75 87 ARG A C 1
ATOM 729 O O . ARG A 1 87 ? -16.554 5.829 -8.878 1.00 72.75 87 ARG A O 1
ATOM 736 N N . TYR A 1 88 ? -17.339 6.290 -6.790 1.00 64.88 88 TYR A N 1
ATOM 737 C CA . TYR A 1 88 ? -18.789 6.415 -7.018 1.00 64.88 88 TYR A CA 1
ATOM 738 C C . TYR A 1 88 ? -19.518 5.119 -7.386 1.00 64.88 88 TYR A C 1
ATOM 740 O O . TYR A 1 88 ? -19.148 4.463 -8.381 1.00 64.88 88 TYR A O 1
#

Radius of gyration: 23.39 Å; chains: 1; bounding box: 31×78×34 Å

Foldseek 3Di:
DDDDDDPDPPPPPDPPPPPPPPPPVQPPQDPVNLVVLCVPDPVLVCLVVLVPDPPRDPVSNQLSVQVSNCVRPVVDPDDSDRVVVVVD

Sequence (88 aa):
MHSVWPPNRYNKRQPRVMYHDTTSEFYGKGKLQAMQLFNRNKYLQDIPEIFNNPKSTYTDIERAGDRFIIALYSNTKKEECCLNKMRY

pLDDT: mean 74.23, std 18.37, range [39.56, 97.19]

Organism: Araneus ventricosus (NCBI:txid182803)